Protein AF-X1IT19-F1 (afdb_monomer_lite)

Sequence (124 aa):
ADISYRKRIFDGLRNACERKNLTFALCMEYELEKGEVIGLNKEFMSSRNCEGIDIPLYKREGKKFYPAVDCAGDCLYCTDPRCGTEDLAMGREGSRKDWRLKDYRRWSKEAKRKSSKMLFPDPM

Organism: NCBI:txid412755

Secondary structure (DSSP, 8-state):
--HHHHHHHHHHHHHHHHTTT-----SS-EEEETTEEEESHHHH--SSSGGG---PPEEEETTEEEESSS----GGG-SS-TTS-GGG-TTSTT------HHHHHHHHHHHHHHHHHHHSPPP-

pLDDT: mean 86.26, std 10.06, range [54.22, 97.44]

Structure (mmCIF, N/CA/C/O backbone):
data_AF-X1IT19-F1
#
_entry.id   AF-X1IT19-F1
#
loop_
_atom_site.group_PDB
_atom_site.id
_atom_site.type_symbol
_atom_site.label_atom_id
_atom_site.label_alt_id
_atom_site.label_comp_id
_atom_site.label_asym_id
_atom_site.label_entity_id
_atom_site.label_seq_id
_atom_site.pdbx_PDB_ins_code
_atom_site.Cartn_x
_atom_site.Cartn_y
_atom_site.Cartn_z
_atom_site.occupancy
_atom_site.B_iso_or_equiv
_atom_site.auth_seq_id
_atom_site.auth_comp_id
_atom_site.auth_asym_id
_atom_site.auth_atom_id
_atom_site.pdbx_PDB_model_num
ATOM 1 N N . ALA A 1 1 ? 20.972 11.404 -9.669 1.00 70.12 1 ALA A N 1
ATOM 2 C CA . ALA A 1 1 ? 21.317 9.990 -9.923 1.00 70.12 1 ALA A CA 1
ATOM 3 C C . ALA A 1 1 ? 20.637 9.560 -11.216 1.00 70.12 1 ALA A C 1
ATOM 5 O O . ALA A 1 1 ? 19.525 10.014 -11.451 1.00 70.12 1 ALA A O 1
ATOM 6 N N . ASP A 1 2 ? 21.288 8.748 -12.048 1.00 90.75 2 ASP A N 1
ATOM 7 C CA . ASP A 1 2 ? 20.697 8.239 -13.293 1.00 90.75 2 ASP A CA 1
ATOM 8 C C . ASP A 1 2 ? 19.560 7.252 -12.975 1.00 90.75 2 ASP A C 1
ATOM 10 O O . ASP A 1 2 ? 19.777 6.206 -12.352 1.00 90.75 2 ASP A O 1
ATOM 14 N N . ILE A 1 3 ? 18.338 7.608 -13.376 1.00 92.88 3 ILE A N 1
ATOM 15 C CA . ILE A 1 3 ? 17.146 6.798 -13.131 1.00 92.88 3 ILE A CA 1
ATOM 16 C C . ILE A 1 3 ? 17.169 5.487 -13.924 1.00 92.88 3 ILE A C 1
ATOM 18 O O . ILE A 1 3 ? 16.802 4.442 -13.389 1.00 92.88 3 ILE A O 1
ATOM 22 N N . SER A 1 4 ? 17.693 5.505 -15.148 1.00 94.56 4 SER A N 1
ATOM 23 C CA . SER A 1 4 ? 17.820 4.322 -16.001 1.00 94.56 4 SER A CA 1
ATOM 24 C C . SER A 1 4 ? 18.794 3.317 -15.395 1.00 94.56 4 SER A C 1
ATOM 26 O O . SER A 1 4 ? 18.571 2.107 -15.436 1.00 94.56 4 SER A O 1
ATOM 28 N N . TYR A 1 5 ? 19.877 3.798 -14.779 1.00 95.62 5 TYR A N 1
ATOM 29 C CA . TYR A 1 5 ? 20.791 2.941 -14.023 1.00 95.62 5 TYR A CA 1
ATOM 30 C C . TYR A 1 5 ? 20.106 2.284 -12.819 1.00 95.62 5 TYR A C 1
ATOM 32 O O . TYR A 1 5 ? 20.204 1.070 -12.649 1.00 95.62 5 TYR A O 1
ATOM 40 N N . ARG A 1 6 ? 19.360 3.054 -12.021 1.00 94.94 6 ARG A N 1
ATOM 41 C CA . ARG A 1 6 ? 18.630 2.518 -10.864 1.00 94.94 6 ARG A CA 1
ATOM 42 C C . ARG A 1 6 ? 17.575 1.488 -11.259 1.00 94.94 6 ARG A C 1
ATOM 44 O O . ARG A 1 6 ? 17.551 0.412 -10.673 1.00 94.94 6 ARG A O 1
ATOM 51 N N . LYS A 1 7 ? 16.767 1.771 -12.286 1.00 95.88 7 LYS A N 1
ATOM 52 C CA . LYS A 1 7 ? 15.765 0.827 -12.808 1.00 95.88 7 LYS A CA 1
ATOM 53 C C . LYS A 1 7 ? 16.396 -0.499 -13.244 1.00 95.88 7 LYS A C 1
ATOM 55 O O . LYS A 1 7 ? 15.872 -1.550 -12.898 1.00 95.88 7 LYS A O 1
ATOM 60 N N . ARG A 1 8 ? 17.569 -0.472 -13.897 1.00 97.00 8 ARG A N 1
ATOM 61 C CA . ARG A 1 8 ? 18.325 -1.698 -14.234 1.00 97.00 8 ARG A CA 1
ATOM 62 C C . ARG A 1 8 ? 18.758 -2.495 -13.001 1.00 97.00 8 ARG A C 1
ATOM 64 O O . ARG A 1 8 ? 18.691 -3.720 -13.023 1.00 97.00 8 ARG A O 1
ATOM 71 N N . ILE A 1 9 ? 19.196 -1.825 -11.932 1.00 96.44 9 ILE A N 1
ATOM 72 C CA . ILE A 1 9 ? 19.520 -2.501 -10.665 1.00 96.44 9 ILE A CA 1
ATOM 73 C C . ILE A 1 9 ? 18.265 -3.140 -10.069 1.00 96.44 9 ILE A C 1
ATOM 75 O O . ILE A 1 9 ? 18.304 -4.308 -9.692 1.00 96.44 9 ILE A O 1
ATOM 79 N N . PHE A 1 10 ? 17.164 -2.392 -9.988 1.00 95.88 10 PHE A N 1
ATOM 80 C CA . PHE A 1 10 ? 15.915 -2.878 -9.402 1.00 95.88 10 PHE A CA 1
ATOM 81 C C . PHE A 1 10 ? 15.363 -4.084 -10.161 1.00 95.88 10 PHE A C 1
ATOM 83 O O . PHE A 1 10 ? 14.985 -5.067 -9.530 1.00 95.88 10 PHE A O 1
ATOM 90 N N . ASP A 1 11 ? 15.408 -4.056 -11.493 1.00 96.75 11 ASP A N 1
ATOM 91 C CA . ASP A 1 11 ? 15.042 -5.195 -12.332 1.00 96.75 11 ASP A CA 1
ATOM 92 C C . ASP A 1 11 ? 15.937 -6.417 -12.062 1.00 96.75 11 ASP A C 1
ATOM 94 O O . ASP A 1 11 ? 15.452 -7.520 -11.810 1.00 96.75 11 ASP A O 1
ATOM 98 N N . GLY A 1 12 ? 17.259 -6.221 -12.011 1.00 97.44 12 GLY A N 1
ATOM 99 C CA . GLY A 1 12 ? 18.206 -7.291 -11.692 1.00 97.44 12 GLY A CA 1
ATOM 100 C C . GLY A 1 12 ? 17.962 -7.929 -10.318 1.00 97.44 12 GLY A C 1
ATOM 101 O O . GLY A 1 12 ? 17.986 -9.159 -10.198 1.00 97.44 12 GLY A O 1
ATOM 102 N N . LEU A 1 13 ? 17.692 -7.109 -9.296 1.00 96.12 13 LEU A N 1
ATOM 103 C CA . LEU A 1 13 ? 17.386 -7.561 -7.936 1.00 96.12 13 LEU A CA 1
ATOM 104 C C . LEU A 1 13 ? 16.052 -8.305 -7.873 1.00 96.12 13 LEU A C 1
ATOM 106 O O . LEU A 1 13 ? 16.009 -9.419 -7.352 1.00 96.12 13 LEU A O 1
ATOM 110 N N . ARG A 1 14 ? 14.993 -7.738 -8.460 1.00 95.19 14 ARG A N 1
ATOM 111 C CA . ARG A 1 14 ? 13.676 -8.375 -8.555 1.00 95.19 14 ARG A CA 1
ATOM 112 C C . ARG A 1 14 ? 13.791 -9.761 -9.186 1.00 95.19 14 ARG A C 1
ATOM 114 O O . ARG A 1 14 ? 13.361 -10.745 -8.590 1.00 95.19 14 ARG A O 1
ATOM 121 N N . ASN A 1 15 ? 14.443 -9.850 -10.344 1.00 96.62 15 ASN A N 1
ATOM 12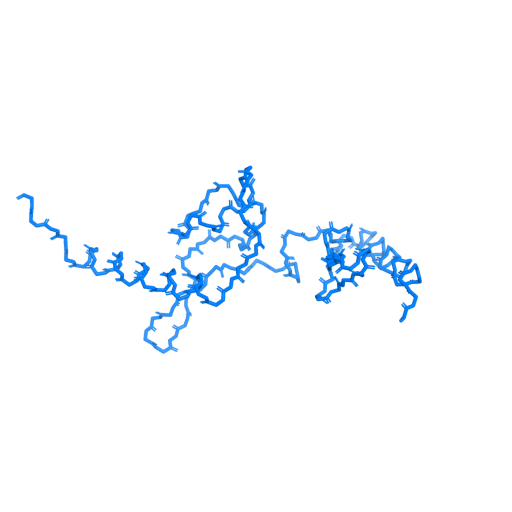2 C CA . ASN A 1 15 ? 14.633 -11.108 -11.062 1.00 96.62 15 ASN A CA 1
ATOM 123 C C . ASN A 1 15 ? 15.448 -12.126 -10.241 1.00 96.62 15 ASN A C 1
ATOM 125 O O . ASN A 1 15 ? 15.206 -13.331 -10.315 1.00 96.62 15 ASN A O 1
ATOM 129 N N . ALA A 1 16 ? 16.429 -11.675 -9.452 1.00 97.12 16 ALA A N 1
ATOM 130 C CA . ALA A 1 16 ? 17.178 -12.550 -8.552 1.00 97.12 16 ALA A CA 1
ATOM 131 C C . ALA A 1 16 ? 16.313 -13.096 -7.404 1.00 97.12 16 ALA A C 1
ATOM 133 O O . ALA A 1 16 ? 16.415 -14.286 -7.098 1.00 97.12 16 ALA A O 1
ATOM 134 N N . CYS A 1 17 ? 15.452 -12.262 -6.814 1.00 94.75 17 CYS A N 1
ATOM 135 C CA . CYS A 1 17 ? 14.482 -12.668 -5.797 1.00 94.75 17 CYS A CA 1
ATOM 136 C C . CYS A 1 17 ? 13.474 -13.683 -6.354 1.00 94.75 17 CYS A C 1
ATOM 138 O O . CYS A 1 17 ? 13.302 -14.751 -5.767 1.00 94.75 17 CYS A O 1
ATOM 140 N N . GLU A 1 18 ? 12.888 -13.413 -7.525 1.00 93.12 18 GLU A N 1
ATOM 141 C CA . GLU A 1 18 ? 11.908 -14.302 -8.165 1.00 93.12 18 GLU A CA 1
ATOM 142 C C . GLU A 1 18 ? 12.492 -15.698 -8.436 1.00 93.12 18 GLU A C 1
ATOM 144 O O . GLU A 1 18 ? 11.884 -16.703 -8.071 1.00 93.12 18 GLU A O 1
ATOM 149 N N . ARG A 1 19 ? 13.731 -15.792 -8.948 1.00 97.19 19 ARG A N 1
ATOM 150 C CA . ARG A 1 19 ? 14.432 -17.083 -9.145 1.00 97.19 19 ARG A CA 1
ATOM 151 C C . ARG A 1 19 ? 14.660 -17.878 -7.854 1.00 97.19 19 ARG A C 1
ATOM 153 O O . ARG A 1 19 ? 15.003 -19.058 -7.915 1.00 97.19 19 ARG A O 1
ATOM 160 N N . LYS A 1 20 ? 14.542 -17.237 -6.692 1.00 96.44 20 LYS A N 1
ATOM 161 C CA . LYS A 1 20 ? 14.705 -17.843 -5.365 1.00 96.44 20 LYS A CA 1
ATOM 162 C C . LYS A 1 20 ? 13.377 -17.997 -4.618 1.00 96.44 20 LYS A C 1
ATOM 164 O O . LYS A 1 20 ? 13.412 -18.364 -3.448 1.00 96.44 20 LYS A O 1
ATOM 169 N N . ASN A 1 21 ? 12.236 -17.755 -5.272 1.00 92.81 21 ASN A N 1
ATOM 170 C CA . ASN A 1 21 ? 10.912 -17.708 -4.642 1.00 92.81 21 ASN A CA 1
ATOM 171 C C . ASN A 1 21 ? 10.839 -16.700 -3.479 1.00 92.81 21 ASN A C 1
ATOM 173 O O . ASN A 1 21 ? 10.183 -16.946 -2.469 1.00 92.81 21 ASN A O 1
ATOM 177 N N . LEU A 1 22 ? 11.537 -15.570 -3.613 1.00 90.81 22 LEU A N 1
ATOM 178 C CA . LEU A 1 22 ? 11.485 -14.452 -2.675 1.00 90.81 22 LEU A CA 1
ATOM 179 C C . LEU A 1 22 ? 10.687 -13.301 -3.288 1.00 90.81 22 LEU A C 1
ATOM 181 O O . LEU A 1 22 ? 10.802 -13.015 -4.481 1.00 90.81 22 LEU A O 1
ATOM 185 N N . THR A 1 23 ? 9.911 -12.605 -2.462 1.00 90.00 23 THR A N 1
ATOM 186 C CA . THR A 1 23 ? 9.258 -11.355 -2.863 1.00 90.00 23 THR A CA 1
ATOM 187 C C . THR A 1 23 ? 10.249 -10.194 -2.863 1.00 90.00 23 THR A C 1
ATOM 189 O O . THR A 1 23 ? 11.195 -10.178 -2.077 1.00 90.00 23 THR A O 1
ATOM 192 N N . PHE A 1 24 ? 10.006 -9.195 -3.706 1.00 90.56 24 PHE A N 1
ATOM 193 C CA . PHE A 1 24 ? 10.805 -7.977 -3.810 1.00 90.56 24 PHE A CA 1
ATOM 194 C C . PHE A 1 24 ? 9.918 -6.742 -3.628 1.00 90.56 24 PHE A C 1
ATOM 196 O O . PHE A 1 24 ? 8.775 -6.732 -4.083 1.00 90.56 24 PHE A O 1
ATOM 203 N N . ALA A 1 25 ? 10.444 -5.710 -2.972 1.00 89.81 25 ALA A N 1
ATOM 204 C CA . ALA A 1 25 ? 9.805 -4.408 -2.816 1.00 89.81 25 ALA A CA 1
ATOM 205 C C . ALA A 1 25 ? 10.871 -3.313 -2.688 1.00 89.81 25 ALA A C 1
ATOM 207 O O . ALA A 1 25 ? 11.987 -3.556 -2.234 1.00 89.81 25 ALA A O 1
ATOM 208 N N . LEU A 1 26 ? 10.503 -2.096 -3.070 1.00 88.31 26 LEU A N 1
ATOM 209 C CA . LEU A 1 26 ? 11.283 -0.878 -2.913 1.00 88.31 26 LEU A CA 1
ATOM 210 C C . LEU A 1 26 ? 10.641 0.012 -1.844 1.00 88.31 26 LEU A C 1
ATOM 212 O O . LEU A 1 26 ? 9.434 0.265 -1.876 1.00 88.31 26 LEU A O 1
ATOM 216 N N . CYS A 1 27 ? 11.452 0.558 -0.939 1.00 84.44 27 CYS A N 1
ATOM 217 C CA . CYS A 1 27 ? 10.993 1.495 0.081 1.00 84.44 27 CYS A CA 1
ATOM 218 C C . CYS A 1 27 ? 11.370 2.929 -0.305 1.00 84.44 27 CYS A C 1
ATOM 220 O O . CYS A 1 27 ? 12.539 3.235 -0.512 1.00 84.44 27 CYS A O 1
ATOM 222 N N . MET A 1 28 ? 10.370 3.811 -0.409 1.00 83.88 28 MET A N 1
ATOM 223 C CA . MET A 1 28 ? 10.539 5.243 -0.717 1.00 83.88 28 MET A CA 1
ATOM 224 C C . MET A 1 28 ? 11.302 5.555 -2.018 1.00 83.88 28 MET A C 1
ATOM 226 O O . MET A 1 28 ? 11.852 6.643 -2.170 1.00 83.88 28 MET A O 1
ATOM 230 N N . GLU A 1 29 ? 11.292 4.639 -2.987 1.00 90.19 29 GLU A N 1
ATOM 231 C CA . GLU A 1 29 ? 11.913 4.867 -4.290 1.00 90.19 29 GLU A CA 1
ATOM 232 C C . GLU A 1 29 ? 10.935 5.511 -5.274 1.00 90.19 29 GLU A C 1
ATOM 234 O O . GLU A 1 29 ? 9.825 5.016 -5.491 1.00 90.19 29 GLU A O 1
ATOM 239 N N . TYR A 1 30 ? 11.364 6.610 -5.894 1.00 91.19 30 TYR A N 1
ATOM 240 C CA . TYR A 1 30 ? 10.581 7.372 -6.862 1.00 91.19 30 TYR A CA 1
ATOM 241 C C . TYR A 1 30 ? 11.447 7.917 -8.004 1.00 91.19 30 TYR A C 1
ATOM 243 O O . TYR A 1 30 ? 12.678 7.988 -7.901 1.00 91.19 30 TYR A O 1
ATOM 251 N N . GLU A 1 31 ? 10.781 8.317 -9.082 1.00 93.12 31 GLU A N 1
ATOM 252 C CA . GLU A 1 31 ? 11.329 9.128 -10.165 1.00 93.12 31 GLU A CA 1
ATOM 253 C C . GLU A 1 31 ? 10.533 10.424 -10.341 1.00 93.12 31 GLU A C 1
ATOM 255 O O . GLU A 1 31 ? 9.397 10.539 -9.879 1.00 93.12 31 GLU A O 1
ATOM 260 N N . LEU A 1 32 ? 11.160 11.411 -10.982 1.00 91.06 32 LEU A N 1
ATOM 261 C CA . LEU A 1 32 ? 10.511 12.656 -11.379 1.00 91.06 32 LEU A CA 1
ATOM 262 C C . LEU A 1 32 ? 10.281 12.620 -12.886 1.00 91.06 32 LEU A C 1
ATOM 264 O O . LEU A 1 32 ? 11.241 12.671 -13.654 1.00 91.06 32 LEU A O 1
ATOM 268 N N . GLU A 1 33 ? 9.022 12.574 -13.307 1.00 89.81 33 GLU A N 1
ATOM 269 C CA . GLU A 1 33 ? 8.644 12.637 -14.718 1.00 89.81 33 GLU A CA 1
ATOM 270 C C . GLU A 1 33 ? 7.776 13.875 -14.946 1.00 89.81 33 GLU A C 1
ATOM 272 O O . GLU A 1 33 ? 6.707 14.010 -14.362 1.00 89.81 33 GLU A O 1
ATOM 277 N N . LYS A 1 34 ? 8.250 14.820 -15.771 1.00 91.38 34 LYS A N 1
ATOM 278 C CA . LYS A 1 34 ? 7.540 16.085 -16.066 1.00 91.38 34 LYS A CA 1
ATOM 279 C C . LYS A 1 34 ? 7.099 16.869 -14.811 1.00 91.38 34 LYS A C 1
ATOM 281 O O . LYS A 1 34 ? 6.100 17.577 -14.844 1.00 91.38 34 LYS A O 1
ATOM 286 N N . GLY A 1 35 ? 7.864 16.766 -13.721 1.00 88.25 35 GLY A N 1
ATOM 287 C CA . GLY A 1 35 ? 7.572 17.424 -12.440 1.00 88.25 35 GLY A CA 1
ATOM 288 C C . GLY A 1 35 ? 6.693 16.611 -11.484 1.00 88.25 35 GLY A C 1
ATOM 289 O O . GLY A 1 35 ? 6.558 16.998 -10.327 1.00 88.25 35 GLY A O 1
ATOM 290 N N . GLU A 1 36 ? 6.166 15.469 -11.923 1.00 88.12 36 GLU A N 1
ATOM 291 C CA . GLU A 1 36 ? 5.366 14.565 -11.099 1.00 88.12 36 GLU A CA 1
ATOM 292 C C . GLU A 1 36 ? 6.244 13.523 -10.400 1.00 88.12 36 GLU A C 1
ATOM 294 O O . GLU A 1 36 ? 7.181 12.975 -10.986 1.00 88.12 36 GLU A O 1
ATOM 299 N N . VAL A 1 37 ? 5.924 13.229 -9.137 1.00 88.31 37 VAL A N 1
ATOM 300 C CA . VAL A 1 37 ? 6.597 12.185 -8.352 1.00 88.31 37 VAL A CA 1
ATOM 301 C C . VAL A 1 37 ? 5.934 10.844 -8.639 1.00 88.31 37 VAL A C 1
ATOM 303 O O . VAL A 1 37 ? 4.790 10.604 -8.251 1.00 88.31 37 VAL A O 1
ATOM 306 N N . ILE A 1 38 ? 6.673 9.938 -9.269 1.00 88.00 38 ILE A N 1
ATOM 307 C CA . ILE A 1 38 ? 6.201 8.597 -9.600 1.00 88.00 38 ILE A CA 1
ATOM 308 C C . ILE A 1 38 ? 6.901 7.584 -8.699 1.00 88.00 38 ILE A C 1
ATOM 310 O O . ILE A 1 38 ? 8.103 7.364 -8.810 1.00 88.00 38 ILE A O 1
ATOM 314 N N . GLY A 1 39 ? 6.150 6.936 -7.806 1.00 88.38 39 GLY A N 1
ATOM 315 C CA . GLY A 1 39 ? 6.681 5.850 -6.979 1.00 88.38 39 GLY A CA 1
ATOM 316 C C . GLY A 1 39 ? 7.058 4.638 -7.831 1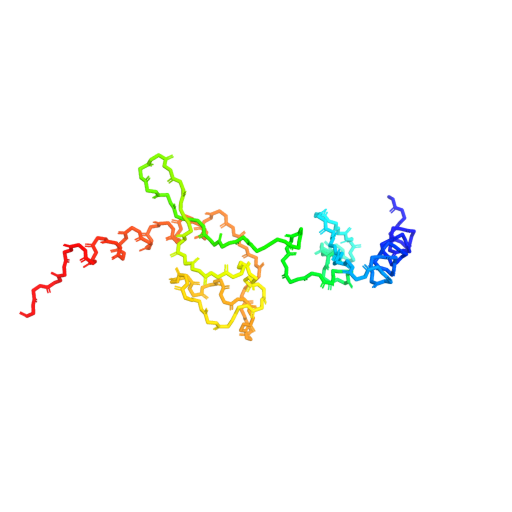.00 88.38 39 GLY A C 1
ATOM 317 O O . GLY A 1 39 ? 6.216 4.122 -8.562 1.00 88.38 39 GLY A O 1
ATOM 318 N N . LEU A 1 40 ? 8.298 4.166 -7.709 1.00 90.56 40 LEU A N 1
ATOM 319 C CA . LEU A 1 40 ? 8.844 3.049 -8.488 1.00 90.56 40 LEU A CA 1
ATOM 320 C C . LEU A 1 40 ? 8.465 1.688 -7.909 1.00 90.56 40 LEU A C 1
ATOM 322 O O . LEU A 1 40 ? 8.460 0.693 -8.626 1.00 90.56 40 LEU A O 1
ATOM 326 N N . ASN A 1 41 ? 8.087 1.622 -6.629 1.00 88.31 41 ASN A N 1
ATOM 327 C CA . ASN A 1 41 ? 7.662 0.359 -6.026 1.00 88.31 41 ASN A CA 1
ATOM 328 C C . ASN A 1 41 ? 6.493 -0.284 -6.797 1.00 88.31 41 ASN A C 1
ATOM 330 O O . ASN A 1 41 ? 6.452 -1.497 -6.942 1.00 88.31 41 ASN A O 1
ATOM 334 N N . LYS A 1 42 ? 5.587 0.519 -7.375 1.00 81.50 42 LYS A N 1
ATOM 335 C CA . LYS A 1 42 ? 4.466 0.014 -8.189 1.00 81.50 42 LYS A CA 1
ATOM 336 C C . LYS A 1 42 ? 4.908 -0.803 -9.413 1.00 81.50 42 LYS A C 1
ATOM 338 O O . LYS A 1 42 ? 4.129 -1.601 -9.911 1.00 81.50 42 LYS A O 1
ATOM 343 N N . GLU A 1 43 ? 6.112 -0.542 -9.921 1.00 88.62 43 GLU A N 1
ATOM 344 C CA . GLU A 1 43 ? 6.671 -1.169 -11.122 1.00 88.62 43 GLU A CA 1
ATOM 345 C C . GLU A 1 43 ? 7.471 -2.427 -10.767 1.00 88.62 43 GLU A C 1
ATOM 347 O O . GLU A 1 43 ? 7.400 -3.429 -11.475 1.00 88.62 43 GLU A O 1
ATOM 352 N N . PHE A 1 44 ? 8.216 -2.384 -9.659 1.00 91.00 44 PHE A N 1
ATOM 353 C CA . PHE A 1 44 ? 9.167 -3.440 -9.317 1.00 91.00 44 PHE A CA 1
ATOM 354 C C . PHE A 1 44 ? 8.696 -4.395 -8.217 1.00 91.00 44 PHE A C 1
ATOM 356 O O . PHE A 1 44 ? 9.286 -5.467 -8.098 1.00 91.00 44 PHE A O 1
ATOM 363 N N . MET A 1 45 ? 7.685 -4.061 -7.405 1.00 89.19 45 MET A N 1
ATOM 364 C CA . MET A 1 45 ? 7.286 -4.960 -6.318 1.00 89.19 45 MET A CA 1
ATOM 365 C C . MET A 1 45 ? 6.654 -6.249 -6.849 1.00 89.19 45 MET A C 1
ATOM 367 O O . MET A 1 45 ? 5.818 -6.225 -7.750 1.00 89.19 45 MET A O 1
ATOM 371 N N . SER A 1 46 ? 7.007 -7.366 -6.222 1.00 88.50 46 SER A N 1
ATOM 372 C CA . SER A 1 46 ? 6.313 -8.651 -6.354 1.00 88.50 46 SER A CA 1
ATOM 373 C C . SER A 1 46 ? 5.615 -9.077 -5.058 1.00 88.50 46 SER A C 1
ATOM 375 O O . SER A 1 46 ? 4.904 -10.080 -5.036 1.00 88.50 46 SER A O 1
ATOM 377 N N . SER A 1 47 ? 5.793 -8.325 -3.966 1.00 85.56 47 SER A N 1
ATOM 378 C CA . SER A 1 47 ? 5.066 -8.531 -2.713 1.00 85.56 47 SER A CA 1
ATOM 379 C C . SER A 1 47 ? 3.647 -7.950 -2.759 1.00 85.56 47 SER A C 1
ATOM 381 O O . SER A 1 47 ? 3.351 -7.016 -3.501 1.00 85.56 47 SER A O 1
ATOM 383 N N . ARG A 1 48 ? 2.754 -8.470 -1.905 1.00 80.75 48 ARG A N 1
ATOM 384 C CA . ARG A 1 48 ? 1.431 -7.857 -1.666 1.00 80.75 48 ARG A CA 1
ATOM 385 C C . ARG A 1 48 ? 1.508 -6.626 -0.760 1.00 80.75 48 ARG A C 1
ATOM 387 O O . ARG A 1 48 ? 0.737 -5.687 -0.931 1.00 80.75 48 ARG A O 1
ATOM 394 N N . ASN A 1 49 ? 2.449 -6.645 0.182 1.00 79.19 49 ASN A N 1
ATOM 395 C CA . ASN A 1 49 ? 2.664 -5.621 1.199 1.00 79.19 49 ASN A CA 1
ATOM 396 C C . ASN A 1 49 ? 4.055 -4.999 1.079 1.00 79.19 49 ASN A C 1
ATOM 398 O O . ASN A 1 49 ? 4.991 -5.638 0.588 1.00 79.19 49 ASN A O 1
ATOM 402 N N . CYS A 1 50 ? 4.215 -3.774 1.580 1.00 65.50 50 CYS A N 1
ATOM 403 C CA . CYS A 1 50 ? 5.542 -3.196 1.790 1.00 65.50 50 CYS A CA 1
ATOM 404 C C . CYS A 1 50 ? 6.340 -4.118 2.730 1.00 65.50 50 CYS A C 1
ATOM 406 O O . CYS A 1 50 ? 5.801 -4.565 3.738 1.00 65.50 50 CYS A O 1
ATOM 408 N N . GLU A 1 51 ? 7.591 -4.431 2.379 1.00 64.12 51 GLU A N 1
ATOM 409 C CA . GLU A 1 51 ? 8.465 -5.387 3.093 1.00 64.12 51 GLU A CA 1
ATOM 410 C C . GLU A 1 51 ? 8.037 -6.870 3.027 1.00 64.12 51 GLU A C 1
ATOM 412 O O . GLU A 1 51 ? 8.694 -7.722 3.618 1.00 64.12 51 GLU A O 1
ATOM 417 N N . GLY A 1 52 ? 6.961 -7.216 2.306 1.00 67.94 52 GLY A N 1
ATOM 418 C CA . GLY A 1 52 ? 6.506 -8.610 2.172 1.00 67.94 52 GLY A CA 1
ATOM 419 C C . GLY A 1 52 ? 5.952 -9.228 3.461 1.00 67.94 52 GLY A C 1
ATOM 420 O O . GLY A 1 52 ? 5.831 -10.447 3.544 1.00 67.94 52 GLY A O 1
ATOM 421 N N . ILE A 1 53 ? 5.613 -8.401 4.453 1.00 73.19 53 ILE A N 1
ATOM 422 C CA . ILE A 1 53 ? 5.068 -8.825 5.746 1.00 73.19 53 ILE A CA 1
ATOM 423 C C . ILE A 1 53 ? 3.608 -8.386 5.834 1.00 73.19 53 ILE A C 1
ATOM 425 O O . ILE A 1 53 ? 3.273 -7.252 5.490 1.00 73.19 53 ILE A O 1
ATOM 429 N N . ASP A 1 54 ? 2.749 -9.270 6.335 1.00 82.31 54 ASP A N 1
ATOM 430 C CA . ASP A 1 54 ? 1.362 -8.930 6.634 1.00 82.31 54 ASP A CA 1
ATOM 431 C C . ASP A 1 54 ? 1.302 -8.069 7.899 1.00 82.31 54 ASP A C 1
ATOM 433 O O . ASP A 1 54 ? 1.603 -8.519 9.008 1.00 82.31 54 ASP A O 1
ATOM 437 N N . ILE A 1 55 ? 0.943 -6.798 7.724 1.00 81.75 55 ILE A N 1
ATOM 438 C CA . ILE A 1 55 ? 0.869 -5.818 8.810 1.00 81.75 55 ILE A CA 1
ATOM 439 C C . ILE A 1 55 ? -0.567 -5.287 8.872 1.00 81.75 55 ILE A C 1
ATOM 441 O O . ILE A 1 55 ? -0.891 -4.326 8.169 1.00 81.75 55 ILE A O 1
ATOM 445 N N . PRO A 1 56 ? -1.449 -5.875 9.705 1.00 84.19 56 PRO A N 1
ATOM 446 C CA . PRO A 1 56 ? -2.806 -5.367 9.862 1.00 84.19 56 PRO A CA 1
ATOM 447 C C . PRO A 1 56 ? -2.795 -3.935 10.400 1.00 84.19 56 PRO A C 1
ATOM 449 O O . PRO A 1 56 ? -1.818 -3.461 10.985 1.00 84.19 56 PRO A O 1
ATOM 452 N N . LEU A 1 57 ? -3.921 -3.236 10.271 1.00 84.50 57 LEU A N 1
ATOM 453 C CA . LEU A 1 57 ? -4.085 -1.952 10.950 1.00 84.50 57 LEU A CA 1
ATOM 454 C C . LEU A 1 57 ? -4.092 -2.154 12.459 1.00 84.50 57 LEU A C 1
ATOM 456 O O . LEU A 1 57 ? -4.772 -3.043 12.961 1.00 84.50 57 LEU A O 1
ATOM 460 N N . TYR A 1 58 ? -3.405 -1.278 13.185 1.00 85.50 58 TYR A N 1
ATOM 461 C CA . TYR A 1 58 ? -3.374 -1.310 14.642 1.00 85.50 58 TYR A CA 1
ATOM 462 C C . TYR A 1 58 ? -4.271 -0.229 15.238 1.00 85.50 58 TYR A C 1
ATOM 464 O O . TYR A 1 58 ? -4.253 0.930 14.819 1.00 85.50 58 TYR A O 1
ATOM 472 N N . LYS A 1 59 ? -5.012 -0.598 16.282 1.00 82.38 59 LYS A N 1
ATOM 473 C CA . LYS A 1 59 ? -5.710 0.334 17.170 1.00 82.38 59 LYS A CA 1
ATOM 474 C C . LYS A 1 59 ? -4.976 0.436 18.500 1.00 82.38 59 LYS A C 1
ATOM 476 O O . LYS A 1 59 ? -4.363 -0.521 18.971 1.00 82.38 59 LYS A O 1
ATOM 481 N N . ARG A 1 60 ? -5.045 1.614 19.118 1.00 84.50 60 ARG A N 1
ATOM 482 C CA . ARG A 1 60 ? -4.477 1.853 20.445 1.00 84.50 60 ARG A CA 1
ATOM 483 C C . ARG A 1 60 ? -5.534 1.618 21.515 1.00 84.50 60 ARG A C 1
ATOM 485 O O . ARG A 1 60 ? -6.559 2.296 21.513 1.00 84.50 60 ARG A O 1
ATOM 492 N N . GLU A 1 61 ? -5.237 0.744 22.466 1.00 83.06 61 GLU A N 1
ATOM 493 C CA . GLU A 1 61 ? -6.043 0.525 23.666 1.00 83.06 61 GLU A CA 1
ATOM 494 C C . GLU A 1 61 ? -5.190 0.852 24.898 1.00 83.06 61 GLU A C 1
ATOM 496 O O . GLU A 1 61 ? -4.184 0.199 25.198 1.00 83.06 61 GLU A O 1
ATOM 501 N N . GLY A 1 62 ? -5.534 1.949 25.579 1.00 86.94 62 GLY A N 1
ATOM 502 C CA . GLY A 1 62 ? -4.714 2.507 26.654 1.00 86.94 62 GLY A CA 1
ATOM 503 C C . GLY A 1 62 ? -3.301 2.867 26.175 1.00 86.94 62 GLY A C 1
ATOM 504 O O . GLY A 1 62 ? -3.112 3.808 25.400 1.00 86.94 62 GLY A O 1
ATOM 505 N N . LYS A 1 63 ? -2.292 2.125 26.653 1.00 91.50 63 LYS A N 1
ATOM 506 C CA . LYS A 1 63 ? -0.872 2.314 26.298 1.00 91.50 63 LYS A CA 1
ATOM 507 C C . LYS A 1 63 ? -0.350 1.327 25.247 1.00 91.50 63 LYS A C 1
ATOM 509 O O . LYS A 1 63 ? 0.785 1.496 24.814 1.00 91.50 63 LYS A O 1
ATOM 514 N N . LYS A 1 64 ? -1.136 0.325 24.844 1.00 91.44 64 LYS A N 1
ATOM 515 C CA . LYS A 1 64 ? -0.705 -0.751 23.937 1.00 91.44 64 LYS A CA 1
ATOM 516 C C . LYS A 1 64 ? -1.411 -0.652 22.584 1.00 91.44 64 LYS A C 1
ATOM 518 O O . LYS A 1 64 ? -2.452 -0.004 22.469 1.00 91.44 64 LYS A O 1
ATOM 523 N N . PHE A 1 65 ? -0.818 -1.273 21.570 1.00 88.38 65 PHE A N 1
ATOM 524 C CA . PHE A 1 65 ? -1.390 -1.396 20.233 1.00 88.38 65 PHE A CA 1
ATOM 525 C C . PHE A 1 65 ? -1.764 -2.848 19.971 1.00 88.38 65 PHE A C 1
ATOM 527 O O . PHE A 1 65 ? -1.004 -3.750 20.318 1.00 88.38 65 PHE A O 1
ATOM 534 N N . TYR A 1 66 ? -2.916 -3.048 19.342 1.00 87.06 66 TYR A N 1
ATOM 535 C CA . TYR 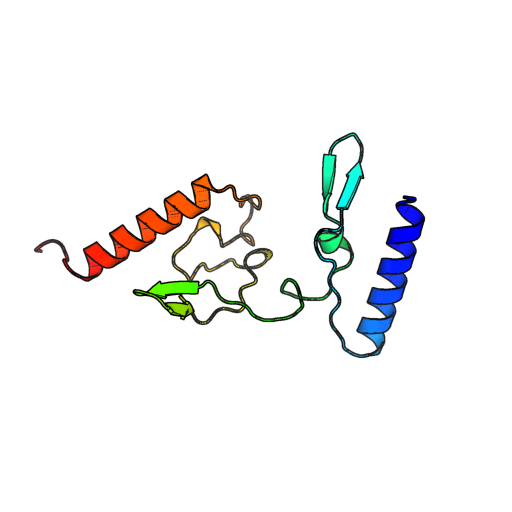A 1 66 ? -3.422 -4.360 18.961 1.00 87.06 66 TYR A CA 1
ATOM 536 C C . TYR A 1 66 ? -3.925 -4.318 17.520 1.00 87.06 66 TYR A C 1
ATOM 538 O O . TYR A 1 66 ? -4.425 -3.264 17.102 1.00 87.06 66 TYR A O 1
ATOM 546 N N . PRO A 1 67 ? -3.832 -5.427 16.766 1.00 87.12 67 PRO A N 1
ATOM 547 C CA . PRO A 1 67 ? -4.490 -5.538 15.474 1.00 87.12 67 PRO A CA 1
ATOM 548 C C . PRO A 1 67 ? -5.974 -5.180 15.601 1.00 87.12 67 PRO A C 1
ATOM 550 O O . PRO A 1 67 ? -6.679 -5.652 16.494 1.00 87.12 67 PRO A O 1
ATOM 553 N N . ALA A 1 68 ? -6.442 -4.289 14.736 1.00 83.88 68 ALA A N 1
ATOM 554 C CA . ALA A 1 68 ? -7.838 -3.884 14.673 1.00 83.88 68 ALA A CA 1
ATOM 555 C C . ALA A 1 68 ? -8.701 -4.998 14.074 1.00 83.88 68 ALA A C 1
ATOM 557 O O . ALA A 1 68 ? -9.845 -5.163 14.486 1.00 83.88 68 ALA A O 1
ATOM 558 N N . VAL A 1 69 ? -8.133 -5.747 13.126 1.00 85.56 69 VAL A N 1
ATOM 559 C CA . VAL A 1 69 ? -8.736 -6.889 12.438 1.00 85.56 69 VAL A CA 1
ATOM 560 C C . VAL A 1 69 ? -7.658 -7.869 11.995 1.00 85.56 69 VAL A C 1
ATOM 562 O O . VAL A 1 69 ? -6.493 -7.496 11.857 1.00 85.56 69 VAL A O 1
ATOM 565 N N . ASP A 1 70 ? -8.076 -9.098 11.720 1.00 87.31 70 ASP A N 1
ATOM 566 C CA . ASP A 1 70 ? -7.263 -10.099 11.041 1.00 87.31 70 ASP A CA 1
ATOM 567 C C . ASP A 1 70 ? -7.286 -9.851 9.520 1.00 87.31 70 ASP A C 1
ATOM 569 O O . ASP A 1 70 ? -8.150 -10.355 8.791 1.00 87.31 70 ASP A O 1
ATOM 573 N N . CYS A 1 71 ? -6.407 -8.962 9.046 1.00 87.44 71 CYS A N 1
ATOM 574 C CA . CYS A 1 71 ? -6.208 -8.678 7.625 1.00 87.44 71 CYS A CA 1
ATOM 575 C C . CYS A 1 71 ? -4.721 -8.628 7.260 1.00 87.44 71 CYS A C 1
ATOM 577 O O . CYS A 1 71 ? -3.877 -8.334 8.102 1.00 87.44 71 CYS A O 1
ATOM 579 N N . ALA A 1 72 ? -4.414 -8.847 5.979 1.00 87.44 72 ALA A N 1
ATOM 580 C CA . ALA A 1 72 ? -3.040 -8.852 5.485 1.00 87.44 72 ALA A CA 1
ATOM 581 C C . ALA A 1 72 ? -2.388 -7.456 5.464 1.00 87.44 72 ALA A C 1
ATOM 583 O O . ALA A 1 72 ? -1.185 -7.351 5.282 1.00 87.44 72 ALA A O 1
ATOM 584 N N . GLY A 1 73 ? -3.146 -6.368 5.644 1.00 86.75 73 GLY A N 1
ATOM 585 C CA . GLY A 1 73 ? -2.603 -5.005 5.549 1.00 86.75 73 GLY A CA 1
ATOM 586 C C . GLY A 1 73 ? -2.415 -4.481 4.120 1.00 86.75 73 GLY A C 1
ATOM 587 O O . GLY A 1 73 ? -1.947 -3.357 3.939 1.00 86.75 73 GLY A O 1
ATOM 588 N N . ASP A 1 74 ? -2.861 -5.232 3.111 1.00 88.75 74 ASP A N 1
ATOM 589 C CA . ASP A 1 74 ? -2.707 -4.955 1.680 1.00 88.75 74 ASP A CA 1
ATOM 590 C C . ASP A 1 74 ? -3.762 -3.969 1.162 1.00 88.75 74 ASP A C 1
ATOM 592 O O . ASP A 1 74 ? -4.494 -4.226 0.207 1.00 88.75 74 ASP A O 1
ATOM 596 N N . CYS A 1 75 ? -3.841 -2.794 1.795 1.00 89.06 75 CYS A N 1
ATOM 597 C CA . CYS A 1 75 ? -4.885 -1.795 1.543 1.00 89.06 75 CYS A CA 1
ATOM 598 C C . CYS A 1 75 ? -5.012 -1.427 0.053 1.00 89.06 75 CYS A C 1
ATOM 600 O O . CYS A 1 75 ? -6.122 -1.216 -0.425 1.00 89.06 75 CYS A O 1
ATOM 602 N N . LEU A 1 76 ? -3.895 -1.428 -0.693 1.00 86.69 76 LEU A N 1
ATOM 603 C CA . LEU A 1 76 ? -3.842 -1.192 -2.145 1.00 86.69 76 LEU A CA 1
ATOM 604 C C . LEU A 1 76 ? -4.702 -2.160 -2.971 1.00 86.69 76 LEU A C 1
ATOM 606 O O . LEU A 1 76 ? -5.182 -1.770 -4.031 1.00 86.69 76 LEU A O 1
ATOM 610 N N . TYR A 1 77 ? -4.900 -3.385 -2.488 1.00 89.44 77 TYR A N 1
ATOM 611 C CA . TYR A 1 77 ? -5.697 -4.428 -3.138 1.00 89.44 77 TYR A CA 1
ATOM 612 C C . TYR A 1 77 ? -7.004 -4.725 -2.392 1.00 89.44 77 TYR A C 1
ATOM 614 O O . TYR A 1 77 ? -7.824 -5.516 -2.853 1.00 89.44 77 TYR A O 1
ATOM 622 N N . CYS A 1 78 ? -7.225 -4.083 -1.244 1.00 91.38 78 CYS A N 1
ATOM 623 C CA . CYS A 1 78 ? -8.402 -4.296 -0.419 1.00 91.38 78 CYS A CA 1
ATOM 624 C C . CYS A 1 78 ? -9.665 -3.761 -1.109 1.00 91.38 78 CYS A C 1
ATOM 626 O O . CYS A 1 78 ? -9.741 -2.584 -1.466 1.00 91.38 78 CYS A O 1
ATOM 628 N N . THR A 1 79 ? -10.679 -4.612 -1.257 1.00 95.19 79 THR A N 1
ATOM 629 C CA . THR A 1 79 ? -12.024 -4.240 -1.733 1.00 95.19 79 THR A CA 1
ATOM 630 C C . THR A 1 79 ? -13.084 -4.318 -0.629 1.00 95.19 79 THR A C 1
ATOM 632 O O . THR A 1 79 ? -14.130 -3.669 -0.736 1.00 95.19 79 THR A O 1
ATOM 635 N N . ASP A 1 80 ? -12.787 -5.044 0.454 1.00 93.31 80 ASP A N 1
ATOM 636 C CA . ASP A 1 80 ? -13.642 -5.251 1.625 1.00 93.31 80 ASP A CA 1
ATOM 637 C C . ASP A 1 80 ? -12.958 -4.743 2.919 1.00 93.31 80 ASP A C 1
ATOM 639 O O . ASP A 1 80 ? -12.115 -5.432 3.509 1.00 93.31 80 ASP A O 1
ATOM 643 N N . PRO A 1 81 ? -13.282 -3.523 3.384 1.00 91.25 81 PRO A N 1
ATOM 644 C CA . PRO A 1 81 ? -12.626 -2.869 4.506 1.00 91.25 81 PRO A CA 1
ATOM 645 C C . PRO A 1 81 ? -13.157 -3.382 5.850 1.00 91.25 81 PRO A C 1
ATOM 647 O O . PRO A 1 81 ? -13.698 -2.620 6.654 1.00 91.25 81 PRO A O 1
ATOM 650 N N . ARG A 1 82 ? -12.904 -4.658 6.166 1.00 89.44 82 ARG A N 1
ATOM 651 C CA . ARG A 1 82 ? -13.262 -5.275 7.462 1.00 89.44 82 ARG A CA 1
ATOM 652 C C . ARG A 1 82 ? -12.743 -4.489 8.670 1.00 89.44 82 ARG A C 1
ATOM 654 O O . ARG A 1 82 ? -13.350 -4.512 9.735 1.00 89.44 82 ARG A O 1
ATOM 661 N N . CYS A 1 83 ? -11.651 -3.740 8.494 1.00 86.25 83 CYS A N 1
ATOM 662 C CA . CYS A 1 83 ? -11.101 -2.828 9.499 1.00 86.25 83 CYS A CA 1
ATOM 663 C C . CYS A 1 83 ? -12.024 -1.660 9.899 1.00 86.25 83 CYS A C 1
ATOM 665 O O . CYS A 1 83 ? -11.730 -0.955 10.864 1.00 86.25 83 CYS A O 1
ATOM 667 N N . GLY A 1 84 ? -13.119 -1.436 9.167 1.00 87.44 84 GLY A N 1
ATOM 668 C CA . GLY A 1 84 ? -14.108 -0.397 9.436 1.00 87.44 84 GLY A CA 1
ATOM 669 C C . GLY A 1 84 ? -13.745 0.992 8.903 1.00 87.44 84 GLY A C 1
ATOM 670 O O . GLY A 1 84 ? -14.470 1.949 9.206 1.00 87.44 84 GLY A O 1
ATOM 671 N N . THR A 1 85 ? -12.660 1.101 8.129 1.00 90.19 85 THR A N 1
ATOM 672 C CA . THR A 1 85 ? -12.207 2.326 7.456 1.00 90.19 85 THR A CA 1
ATOM 673 C C . THR A 1 85 ? -12.393 2.174 5.947 1.00 90.19 85 THR A C 1
ATOM 675 O O . THR A 1 85 ? -11.516 1.649 5.265 1.00 90.19 85 THR A O 1
ATOM 678 N N . GLU A 1 86 ? -13.530 2.644 5.425 1.00 92.62 86 GLU A N 1
ATOM 679 C CA . GLU A 1 86 ? -13.905 2.516 4.002 1.00 92.62 86 GLU A CA 1
ATOM 680 C C . GLU A 1 86 ? -12.851 3.065 3.040 1.00 92.62 86 GLU A C 1
ATOM 682 O O . GLU A 1 86 ? -12.581 2.471 2.000 1.00 92.62 86 GLU A O 1
ATOM 687 N N . ASP A 1 87 ? -12.214 4.170 3.424 1.00 93.50 87 ASP A N 1
ATOM 688 C CA . ASP A 1 87 ? -11.152 4.810 2.653 1.00 93.50 87 ASP A CA 1
ATOM 689 C C . ASP A 1 87 ? -9.996 3.850 2.321 1.00 93.50 87 ASP A C 1
ATOM 691 O O . ASP A 1 87 ? -9.386 3.964 1.263 1.00 93.50 87 ASP A O 1
ATOM 695 N N . LEU A 1 88 ? -9.704 2.881 3.196 1.00 91.62 88 LEU A N 1
ATOM 696 C CA . LEU A 1 88 ? -8.579 1.956 3.034 1.00 91.62 88 LEU A CA 1
ATOM 697 C C . LEU A 1 88 ? -8.884 0.764 2.114 1.00 91.62 88 LEU A C 1
ATOM 699 O O . LEU A 1 88 ? -7.990 -0.045 1.870 1.00 91.62 88 LEU A O 1
ATOM 703 N N . ALA A 1 89 ? -10.095 0.668 1.556 1.00 93.94 89 ALA A N 1
ATOM 704 C CA . ALA A 1 89 ? -10.402 -0.244 0.454 1.00 93.94 89 ALA A CA 1
ATOM 705 C C . ALA A 1 89 ? -9.900 0.328 -0.887 1.00 93.94 89 ALA A C 1
ATOM 707 O O . ALA A 1 89 ? -10.684 0.679 -1.773 1.00 93.94 89 ALA A O 1
ATOM 708 N N . MET A 1 90 ? -8.577 0.460 -1.027 1.00 92.81 90 MET A N 1
ATOM 709 C CA . MET A 1 90 ? -7.942 1.156 -2.155 1.00 92.81 90 MET A CA 1
ATOM 710 C C . MET A 1 90 ? -7.865 0.322 -3.446 1.00 92.81 90 MET A C 1
ATOM 712 O O . MET A 1 90 ? -7.379 0.813 -4.468 1.00 92.81 90 MET A O 1
ATOM 716 N N . GLY A 1 91 ? -8.340 -0.924 -3.402 1.00 91.81 91 GLY A N 1
ATOM 717 C CA . GLY A 1 91 ? -8.552 -1.761 -4.580 1.00 91.81 91 GLY A CA 1
ATOM 718 C C . GLY A 1 91 ? -9.846 -1.430 -5.331 1.00 91.81 91 GLY A C 1
ATOM 719 O O . GLY A 1 91 ? -10.059 -1.943 -6.426 1.00 91.81 91 GLY A O 1
ATOM 720 N N . ARG A 1 92 ? -10.726 -0.589 -4.767 1.00 95.00 92 ARG A N 1
ATOM 721 C CA . ARG A 1 92 ? -11.967 -0.153 -5.426 1.00 95.00 92 ARG A CA 1
ATOM 722 C C . ARG A 1 92 ? -11.677 0.859 -6.538 1.00 95.00 92 ARG A C 1
ATOM 724 O O . ARG A 1 92 ? -10.787 1.702 -6.427 1.00 95.00 92 ARG A O 1
ATOM 731 N N . GLU A 1 93 ? -12.463 0.812 -7.609 1.00 94.06 93 GLU A N 1
ATOM 732 C CA . GLU A 1 93 ? -12.341 1.772 -8.706 1.00 94.06 93 GLU A CA 1
ATOM 733 C C . GLU A 1 93 ? -12.577 3.211 -8.208 1.00 94.06 93 GLU A C 1
ATOM 735 O O . GLU A 1 93 ? -13.475 3.473 -7.409 1.00 94.06 93 GLU A O 1
ATOM 740 N N . GLY A 1 94 ? -11.722 4.148 -8.633 1.00 91.88 94 GLY A N 1
ATOM 741 C CA . GLY A 1 94 ? -11.798 5.554 -8.218 1.00 91.88 94 GLY A CA 1
ATOM 742 C C . GLY A 1 94 ? -11.353 5.850 -6.777 1.00 91.88 94 GLY A C 1
ATOM 743 O O . GLY A 1 94 ? -11.396 7.008 -6.361 1.00 91.88 94 GLY A O 1
ATOM 744 N N . SER A 1 95 ? -10.894 4.857 -6.006 1.00 92.06 95 SER A N 1
ATOM 745 C CA . SER A 1 95 ? -10.445 5.089 -4.632 1.00 92.06 95 SER A CA 1
ATOM 746 C C . SER A 1 95 ? -9.194 5.975 -4.577 1.00 92.06 95 SER A C 1
ATOM 748 O O . SER A 1 95 ? -8.240 5.812 -5.353 1.00 92.06 95 SER A O 1
ATOM 750 N N . ARG A 1 96 ? -9.150 6.865 -3.580 1.00 90.12 96 ARG A N 1
ATOM 751 C CA . ARG A 1 96 ? -7.938 7.623 -3.246 1.00 90.12 96 ARG A CA 1
ATOM 752 C C . ARG A 1 96 ? -6.824 6.678 -2.802 1.00 90.12 96 ARG A C 1
ATOM 754 O O . ARG A 1 96 ? -7.083 5.641 -2.200 1.00 90.12 96 ARG A O 1
ATOM 761 N N . LYS A 1 97 ? -5.582 7.047 -3.115 1.00 85.19 97 LYS A N 1
ATOM 762 C CA . LYS A 1 97 ? -4.377 6.279 -2.746 1.00 85.19 97 LYS A CA 1
ATOM 763 C C . LYS A 1 97 ? -3.365 7.108 -1.957 1.00 85.19 97 LYS A C 1
ATOM 765 O O . LYS A 1 97 ? -2.267 6.648 -1.663 1.00 85.19 97 LYS A O 1
ATOM 770 N N . ASP A 1 98 ? -3.748 8.333 -1.622 1.00 85.19 98 ASP A N 1
ATOM 771 C CA . ASP A 1 98 ? -2.935 9.345 -0.977 1.00 85.19 98 ASP A CA 1
ATOM 772 C C . ASP A 1 98 ? -3.606 9.791 0.331 1.00 85.19 98 ASP A C 1
ATOM 774 O O . ASP A 1 98 ? -4.675 10.407 0.342 1.00 85.19 98 ASP A O 1
ATOM 778 N N . TRP A 1 99 ? -2.971 9.493 1.463 1.00 87.12 99 TRP A N 1
ATOM 779 C CA . TRP A 1 99 ? -3.502 9.837 2.782 1.00 87.12 99 TRP A CA 1
ATOM 780 C C . TRP A 1 99 ? -2.666 10.924 3.434 1.00 87.12 99 TRP A C 1
ATOM 782 O O . TRP A 1 99 ? -1.438 10.873 3.458 1.00 87.12 99 TRP A O 1
ATOM 792 N N . ARG A 1 100 ? -3.340 11.925 3.996 1.00 90.31 100 ARG A N 1
ATOM 793 C CA . ARG A 1 100 ? -2.712 13.021 4.736 1.00 90.31 100 ARG A CA 1
ATOM 794 C C . ARG A 1 100 ? -3.002 12.868 6.220 1.00 90.31 100 ARG A C 1
ATOM 796 O O . ARG A 1 100 ? -3.999 12.270 6.610 1.00 90.31 100 ARG A O 1
ATOM 803 N N . LEU A 1 101 ? -2.211 13.523 7.071 1.00 90.25 101 LEU A N 1
ATOM 804 C CA . LEU A 1 101 ? -2.410 13.517 8.530 1.00 90.25 101 LEU A CA 1
ATOM 805 C C . LEU A 1 101 ? -3.857 13.847 8.961 1.00 90.25 101 LEU A C 1
ATOM 807 O O . LEU A 1 101 ? -4.351 13.311 9.953 1.00 90.25 101 LEU A O 1
ATOM 811 N N . LYS A 1 102 ? -4.556 14.716 8.216 1.00 94.50 102 LYS A N 1
ATOM 812 C CA . LYS A 1 102 ? -5.971 15.038 8.468 1.00 94.50 102 LYS A CA 1
ATOM 813 C C . LYS A 1 102 ? -6.897 13.820 8.332 1.00 94.50 102 LYS A C 1
ATOM 815 O O . LYS A 1 102 ? -7.831 13.707 9.121 1.00 94.50 102 LYS A O 1
ATOM 820 N N . ASP A 1 103 ? -6.613 12.919 7.393 1.00 93.31 103 ASP A N 1
ATOM 821 C CA . ASP A 1 103 ? -7.401 11.715 7.129 1.00 93.31 103 ASP A CA 1
ATOM 822 C C . ASP A 1 103 ? -7.228 10.730 8.302 1.00 93.31 103 ASP A C 1
ATOM 824 O O . ASP A 1 103 ? -8.211 10.330 8.923 1.00 93.31 103 ASP A O 1
ATOM 828 N N . TYR A 1 104 ? -5.989 10.502 8.759 1.00 88.75 104 TYR A N 1
ATOM 829 C CA . TYR A 1 104 ? -5.706 9.704 9.967 1.00 88.75 104 TYR A CA 1
ATOM 830 C C . TYR A 1 104 ? -6.392 10.254 11.228 1.00 88.75 104 TYR A C 1
ATOM 832 O O . TYR A 1 104 ? -6.935 9.502 12.046 1.00 88.75 104 TYR A O 1
ATOM 840 N N . ARG A 1 105 ? -6.391 11.584 11.404 1.00 90.56 105 ARG A N 1
ATOM 841 C CA . ARG A 1 105 ? -7.079 12.244 12.526 1.00 90.56 105 ARG A CA 1
ATOM 842 C C . ARG A 1 105 ? -8.596 12.072 12.444 1.00 90.56 105 ARG A C 1
ATOM 844 O O . ARG A 1 105 ? -9.228 11.921 13.490 1.00 90.56 105 ARG A O 1
ATOM 851 N N . ARG A 1 106 ? -9.175 12.097 11.239 1.00 93.44 106 ARG A N 1
ATOM 852 C CA . ARG A 1 106 ? -10.599 11.820 11.006 1.00 93.44 106 ARG A CA 1
ATOM 853 C C . ARG A 1 106 ? -10.938 10.382 11.398 1.00 93.44 106 ARG A C 1
ATOM 855 O O . ARG A 1 106 ? -11.779 10.207 12.277 1.00 93.44 106 ARG A O 1
ATOM 862 N N . TRP A 1 107 ? -10.221 9.389 10.869 1.00 90.25 107 TRP A N 1
ATOM 863 C CA . TRP A 1 107 ? -10.451 7.974 11.198 1.00 90.25 107 TRP A CA 1
ATOM 864 C C . TRP A 1 107 ? -10.318 7.699 12.695 1.00 90.25 107 TRP A C 1
ATOM 866 O O . TRP A 1 107 ? -11.142 7.008 13.286 1.00 90.25 107 TRP A O 1
ATOM 876 N N . SER A 1 108 ? -9.338 8.323 13.354 1.00 85.44 108 SER A N 1
ATOM 877 C CA . SER A 1 108 ? -9.172 8.213 14.809 1.00 85.44 108 SER A CA 1
ATOM 878 C C . SER A 1 108 ? -10.384 8.740 15.591 1.00 85.44 108 SER A C 1
ATOM 880 O O . SER A 1 108 ? -10.743 8.182 16.628 1.00 85.44 108 SER A O 1
ATOM 882 N N . LYS A 1 109 ? -11.024 9.823 15.126 1.00 88.81 109 LYS A N 1
ATOM 883 C CA . LYS A 1 109 ? -12.255 10.352 15.739 1.00 88.81 109 LYS A CA 1
ATOM 884 C C . LYS A 1 109 ? -13.450 9.440 15.459 1.00 88.81 109 LYS A C 1
ATOM 886 O O . LYS A 1 109 ? -14.241 9.191 16.364 1.00 88.81 109 LYS A O 1
ATOM 891 N N . GLU A 1 110 ? -13.576 8.934 14.236 1.00 87.50 110 GLU A N 1
ATOM 892 C CA . GLU A 1 110 ? -14.648 8.017 13.833 1.00 87.50 110 GLU A CA 1
ATOM 893 C C . GLU A 1 110 ? -14.589 6.700 14.609 1.00 87.50 110 GLU A C 1
ATOM 895 O O . GLU A 1 110 ? -15.607 6.270 15.150 1.00 87.50 110 GLU A O 1
ATOM 900 N N . ALA A 1 111 ? -13.397 6.120 14.766 1.00 80.44 111 ALA A N 1
ATOM 901 C CA . ALA A 1 111 ? -13.178 4.920 15.567 1.00 80.44 111 ALA A CA 1
ATOM 902 C C . ALA A 1 111 ? -13.626 5.115 17.026 1.00 80.44 111 ALA A C 1
ATOM 904 O O . ALA A 1 111 ? -14.327 4.268 17.579 1.00 80.44 111 ALA A O 1
ATOM 905 N N . LYS A 1 112 ? -13.308 6.268 17.637 1.00 81.00 112 LYS A N 1
ATOM 906 C CA . LYS A 1 112 ? -13.778 6.610 18.992 1.00 81.00 112 LYS A CA 1
ATOM 907 C C . LYS A 1 112 ? -15.300 6.738 19.072 1.00 81.00 112 LYS A C 1
ATOM 909 O O . LYS A 1 112 ? -15.894 6.250 20.027 1.00 81.00 112 LYS A O 1
ATOM 914 N N . ARG A 1 113 ? -15.943 7.363 18.077 1.00 81.69 113 ARG A N 1
ATOM 915 C CA . ARG A 1 113 ? -17.413 7.499 18.035 1.00 81.69 113 ARG A CA 1
ATOM 916 C C . ARG A 1 113 ? -18.100 6.144 17.881 1.00 81.69 113 ARG A C 1
ATOM 918 O O . ARG A 1 113 ? -19.057 5.887 18.601 1.00 81.69 113 ARG A O 1
ATOM 925 N N . LYS A 1 114 ? -17.598 5.274 16.995 1.00 73.56 114 LYS A N 1
ATOM 926 C CA . LYS A 1 114 ? -18.108 3.902 16.822 1.00 73.56 114 LYS A CA 1
ATOM 927 C C . LYS A 1 114 ? -17.965 3.095 18.114 1.00 73.56 114 LYS A C 1
ATOM 929 O O . LYS A 1 114 ? -18.929 2.475 18.546 1.00 73.56 114 LYS A O 1
ATOM 934 N N . SER A 1 115 ? -16.807 3.181 18.772 1.00 70.31 115 SER A N 1
ATOM 935 C CA . SER A 1 115 ? -16.583 2.537 20.071 1.00 70.31 115 SER A CA 1
ATOM 936 C C . SER A 1 115 ? -17.547 3.048 21.149 1.00 70.31 115 SER A C 1
ATOM 938 O O . SER A 1 115 ? -18.139 2.244 21.860 1.00 70.31 115 SER A O 1
ATOM 940 N N . SER A 1 116 ? -17.777 4.363 21.229 1.00 63.59 116 SER A N 1
ATOM 941 C CA . SER A 1 116 ? -18.729 4.945 22.184 1.00 63.59 116 SER A CA 1
ATOM 942 C C . SER A 1 116 ? -20.176 4.532 21.907 1.00 63.59 116 SER A C 1
ATOM 944 O O . SER A 1 116 ? -20.907 4.274 22.853 1.00 63.59 116 SER A O 1
ATOM 946 N N . LYS A 1 117 ? -20.593 4.449 20.635 1.00 63.94 117 LYS A N 1
ATOM 947 C CA . LYS A 1 117 ? -21.940 3.984 20.259 1.00 63.94 117 LYS A CA 1
ATOM 948 C C . LYS A 1 117 ? -22.161 2.496 20.536 1.00 63.94 117 LYS A C 1
ATOM 950 O O . LYS A 1 117 ? -23.269 2.115 20.874 1.00 63.94 117 LYS A O 1
ATOM 955 N N . MET A 1 118 ? -21.127 1.659 20.411 1.00 61.22 118 MET A N 1
ATOM 956 C CA . MET A 1 118 ? -21.212 0.253 20.835 1.00 61.22 118 MET A CA 1
ATOM 957 C C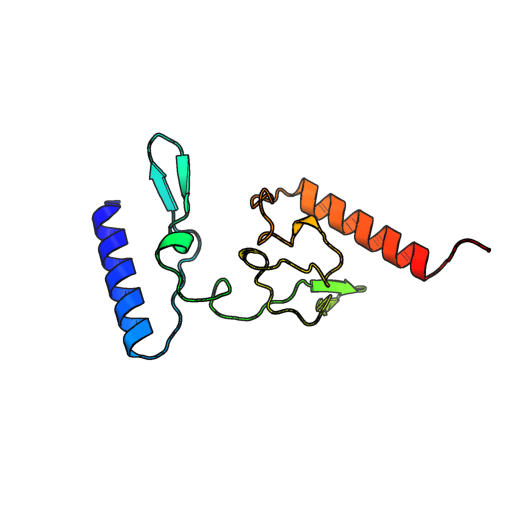 . MET A 1 118 ? -21.354 0.116 22.355 1.00 61.22 118 MET A C 1
ATOM 959 O O . MET A 1 118 ? -22.036 -0.788 22.818 1.00 61.22 118 MET A O 1
ATOM 963 N N . LEU A 1 119 ? -20.706 0.996 23.125 1.00 54.22 119 LEU A N 1
ATOM 964 C CA . LEU A 1 119 ? -20.776 0.989 24.591 1.00 54.22 119 LEU A CA 1
ATOM 965 C C . LEU A 1 119 ? -22.091 1.577 25.128 1.00 54.22 119 LEU A C 1
ATOM 967 O O . LEU A 1 119 ? -22.531 1.187 26.205 1.00 54.22 119 LEU A O 1
ATOM 971 N N . PHE A 1 120 ? -22.711 2.491 24.381 1.00 55.62 120 PHE A N 1
ATOM 972 C CA . PHE A 1 120 ? -23.963 3.158 24.735 1.00 55.62 120 PHE A CA 1
ATOM 973 C C . PHE A 1 120 ? -24.877 3.222 23.501 1.00 55.62 120 PHE A C 1
ATOM 975 O O . PHE A 1 120 ? -24.881 4.241 22.801 1.00 55.62 120 PHE A O 1
ATOM 982 N N . PRO A 1 121 ? -25.590 2.131 23.171 1.00 58.06 121 PRO A N 1
ATOM 983 C CA . PRO A 1 121 ? -26.552 2.147 22.077 1.00 58.06 121 PRO A CA 1
ATOM 984 C C . PRO A 1 121 ? -27.726 3.076 22.418 1.00 58.06 121 PRO A C 1
ATOM 986 O O . PRO A 1 121 ? -28.128 3.171 23.579 1.00 58.06 121 PRO A O 1
ATOM 989 N N . ASP A 1 122 ? -28.259 3.769 21.409 1.00 56.75 122 ASP A N 1
ATOM 990 C CA . ASP A 1 122 ? -29.458 4.597 21.573 1.00 56.75 122 ASP A CA 1
ATOM 991 C C . ASP A 1 122 ? -30.626 3.703 22.050 1.00 56.75 122 ASP A C 1
ATOM 993 O O . ASP A 1 122 ? -30.752 2.570 21.56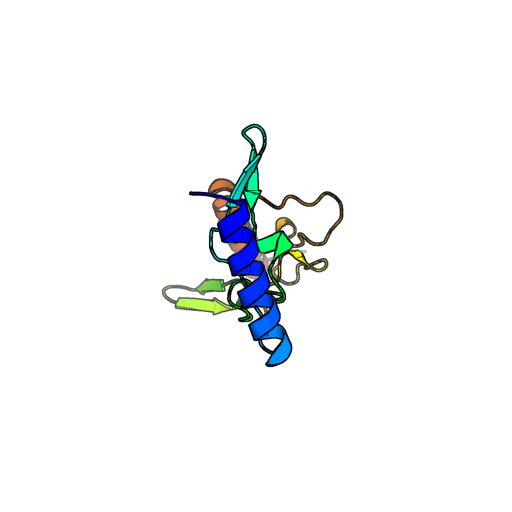9 1.00 56.75 122 ASP A O 1
ATOM 997 N N . PRO A 1 123 ? -31.458 4.155 23.009 1.00 55.72 123 PRO A N 1
ATOM 998 C CA . PRO A 1 123 ? -32.626 3.389 23.428 1.00 55.72 123 PRO A CA 1
ATOM 999 C C . PRO A 1 123 ? -33.578 3.207 22.236 1.00 55.72 123 PRO A C 1
ATOM 1001 O O . PRO A 1 123 ? -33.851 4.170 21.517 1.00 55.72 123 PRO A O 1
ATOM 1004 N N . MET A 1 124 ? -34.018 1.960 22.025 1.00 55.72 124 ME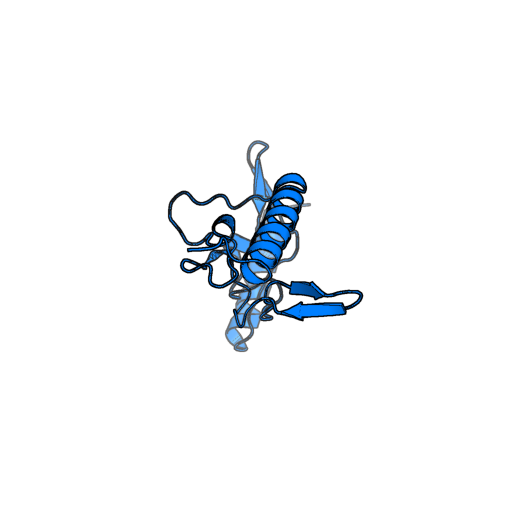T A N 1
ATOM 1005 C CA . MET A 1 124 ? -34.995 1.559 20.998 1.00 55.72 124 MET A CA 1
ATOM 1006 C C . MET A 1 124 ? -36.337 2.265 21.174 1.00 55.72 124 MET A C 1
ATOM 1008 O O . MET A 1 124 ? -36.759 2.433 22.342 1.00 55.72 124 MET A O 1
#

Radius of gyration: 18.73 Å; chains: 1; bounding box: 56×35×43 Å

Foldseek 3Di:
DDPVVVVVVLQVVLVVQVVVVHWDFDDPDWDADPNDTGHCRVVRTPALDHVNAQDADWDDDPHDIDHLDPGSQSLCCACDPPSPLNLSVNNDPPRDPDDDPVSVVVVNVVVVVVVVCVVPPDDD